Protein AF-A0A316Z3W1-F1 (afdb_monomer_lite)

Structure (mmCIF, N/CA/C/O backbone):
data_AF-A0A316Z3W1-F1
#
_entry.id   AF-A0A316Z3W1-F1
#
loop_
_atom_site.group_PDB
_atom_site.id
_atom_site.type_symbol
_atom_site.label_atom_id
_atom_site.label_alt_id
_atom_site.label_comp_id
_atom_site.label_asym_id
_atom_site.label_entity_id
_atom_site.label_seq_id
_atom_site.pdbx_PDB_ins_code
_atom_site.Cartn_x
_atom_site.Cartn_y
_atom_site.Cartn_z
_atom_site.occupancy
_atom_site.B_iso_or_equiv
_atom_site.auth_seq_id
_atom_site.auth_comp_id
_atom_site.auth_asym_id
_atom_site.auth_atom_id
_atom_site.pdbx_PDB_model_num
ATOM 1 N N . ASP A 1 1 ? 14.347 -5.925 -13.078 1.00 52.03 1 ASP A N 1
ATOM 2 C CA . ASP A 1 1 ? 13.464 -5.375 -14.115 1.00 52.03 1 ASP A CA 1
ATOM 3 C C . ASP A 1 1 ? 12.486 -6.466 -14.534 1.00 52.03 1 ASP A C 1
ATOM 5 O O . ASP A 1 1 ? 12.918 -7.608 -14.671 1.00 52.03 1 ASP A O 1
ATOM 9 N N . ILE A 1 2 ? 11.193 -6.148 -14.625 1.00 59.00 2 ILE A N 1
ATOM 10 C CA . ILE A 1 2 ? 10.138 -7.061 -15.102 1.00 59.00 2 ILE A CA 1
ATOM 11 C C . ILE A 1 2 ? 9.946 -6.941 -16.635 1.00 59.00 2 ILE A C 1
ATOM 13 O O . ILE A 1 2 ? 9.267 -7.773 -17.237 1.00 59.00 2 ILE A O 1
ATOM 17 N N . GLY A 1 3 ? 10.624 -5.993 -17.298 1.00 64.69 3 GLY A N 1
ATOM 18 C CA . GLY A 1 3 ? 10.548 -5.793 -18.749 1.00 64.69 3 GLY A CA 1
ATOM 19 C C . GLY A 1 3 ? 9.144 -5.374 -19.204 1.00 64.69 3 GLY A C 1
ATOM 20 O O . GLY A 1 3 ? 8.376 -4.835 -18.414 1.00 64.69 3 GLY A O 1
ATOM 21 N N . ASP A 1 4 ? 8.774 -5.672 -20.454 1.00 66.00 4 ASP A N 1
ATOM 22 C CA . ASP A 1 4 ? 7.427 -5.416 -21.014 1.00 66.00 4 ASP A CA 1
ATOM 23 C C . ASP A 1 4 ? 6.372 -6.457 -20.578 1.00 66.00 4 ASP A C 1
ATOM 25 O O . ASP A 1 4 ? 5.360 -6.679 -21.252 1.00 66.00 4 ASP A O 1
ATOM 29 N N . MET A 1 5 ? 6.607 -7.167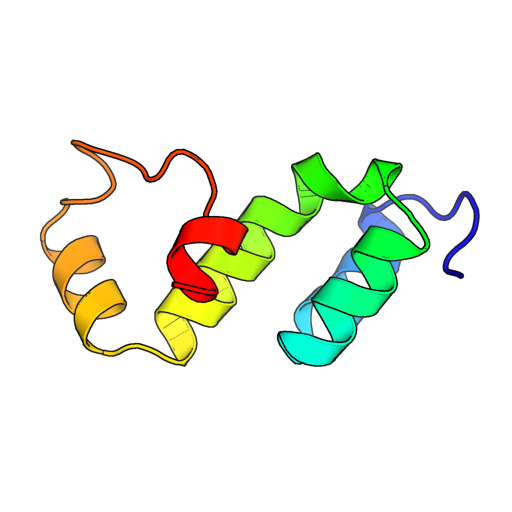 -19.471 1.00 71.94 5 MET A N 1
ATOM 30 C CA . MET A 1 5 ? 5.681 -8.195 -19.013 1.00 71.94 5 MET A CA 1
ATOM 31 C C . MET A 1 5 ? 4.342 -7.550 -18.619 1.00 71.94 5 MET A C 1
ATOM 33 O O . MET A 1 5 ? 4.304 -6.677 -17.751 1.00 71.94 5 MET A O 1
ATOM 37 N N . PRO A 1 6 ? 3.211 -8.009 -19.186 1.00 72.19 6 PRO A N 1
ATOM 38 C CA . PRO A 1 6 ? 1.910 -7.466 -18.832 1.00 72.19 6 PRO A CA 1
ATOM 39 C C . PRO A 1 6 ? 1.648 -7.615 -17.333 1.00 72.19 6 PRO A C 1
ATOM 41 O O . PRO A 1 6 ? 1.831 -8.703 -16.782 1.00 72.19 6 PRO A O 1
ATOM 44 N N . TYR A 1 7 ? 1.115 -6.565 -16.698 1.00 72.06 7 TYR A N 1
ATOM 45 C CA . TYR A 1 7 ? 0.780 -6.556 -15.266 1.00 72.06 7 TYR A CA 1
ATOM 46 C C . TYR A 1 7 ? 0.019 -7.811 -14.820 1.00 72.06 7 TYR A C 1
ATOM 48 O O . TYR A 1 7 ? 0.278 -8.352 -13.757 1.00 72.06 7 TYR A O 1
ATOM 56 N N . ARG A 1 8 ? -0.874 -8.336 -15.665 1.00 73.94 8 ARG A N 1
ATOM 57 C CA . ARG A 1 8 ? -1.652 -9.556 -15.392 1.00 73.94 8 ARG A CA 1
ATOM 58 C C . ARG A 1 8 ? -0.787 -10.784 -15.079 1.00 73.94 8 ARG A C 1
ATOM 60 O O . ARG A 1 8 ? -1.206 -11.623 -14.293 1.00 73.94 8 ARG A O 1
ATOM 67 N N . ILE A 1 9 ? 0.393 -10.880 -15.687 1.00 79.62 9 ILE A N 1
ATOM 68 C CA . ILE A 1 9 ? 1.352 -11.971 -15.478 1.00 79.62 9 ILE A CA 1
ATOM 69 C C . ILE A 1 9 ? 2.228 -11.693 -14.252 1.00 79.62 9 ILE A C 1
ATOM 71 O O . ILE A 1 9 ? 2.508 -12.605 -13.479 1.00 79.62 9 ILE A O 1
ATOM 75 N N . ALA A 1 10 ? 2.607 -10.431 -14.038 1.00 78.62 10 ALA A N 1
ATOM 76 C CA . ALA A 1 10 ? 3.397 -10.016 -12.881 1.00 78.62 10 ALA A CA 1
ATOM 77 C C . ALA A 1 10 ? 2.585 -9.999 -11.571 1.00 78.62 10 ALA A C 1
ATOM 79 O O . ALA A 1 10 ? 3.140 -10.235 -10.503 1.00 78.62 10 ALA A O 1
ATOM 80 N N . LYS A 1 11 ? 1.269 -9.764 -11.641 1.00 81.25 11 LYS A N 1
ATOM 81 C CA . LYS A 1 11 ? 0.354 -9.585 -10.505 1.00 81.25 11 LYS A CA 1
ATOM 82 C C . LYS A 1 11 ? 0.519 -10.611 -9.378 1.00 81.25 11 LYS A C 1
ATOM 84 O O . LYS A 1 11 ? 0.714 -10.160 -8.257 1.00 81.25 11 LYS A O 1
ATOM 89 N N . PRO A 1 12 ? 0.496 -11.938 -9.607 1.00 83.19 12 PRO A N 1
ATOM 90 C CA . PRO A 1 12 ? 0.654 -12.903 -8.515 1.00 83.19 12 PRO A CA 1
ATOM 91 C C . PRO A 1 12 ? 2.003 -12.773 -7.794 1.00 83.19 12 PRO A C 1
ATOM 93 O O . PRO A 1 12 ? 2.084 -12.976 -6.586 1.00 83.19 12 PRO A O 1
ATOM 96 N N . VAL A 1 13 ? 3.060 -12.394 -8.519 1.00 82.50 13 VAL A N 1
ATOM 97 C CA . VAL A 1 13 ? 4.373 -12.127 -7.923 1.00 82.50 13 VAL A CA 1
ATOM 98 C C . VAL A 1 13 ? 4.328 -10.821 -7.132 1.00 82.50 13 VAL A C 1
ATOM 100 O O . VAL A 1 13 ? 4.742 -10.804 -5.975 1.00 82.50 13 VAL A O 1
ATOM 103 N N . LEU A 1 14 ? 3.762 -9.755 -7.706 1.00 82.75 14 LEU A N 1
ATOM 104 C CA . LEU A 1 14 ? 3.631 -8.450 -7.051 1.00 82.75 14 LEU A CA 1
ATOM 105 C C . LEU A 1 14 ? 2.760 -8.508 -5.785 1.00 82.75 14 LEU A C 1
ATOM 107 O O . LEU A 1 14 ? 3.066 -7.837 -4.807 1.00 82.75 14 LEU A O 1
ATOM 111 N N . GLU A 1 15 ? 1.716 -9.340 -5.767 1.00 85.25 15 GLU A N 1
ATOM 112 C CA . GLU A 1 15 ? 0.866 -9.586 -4.592 1.00 85.25 15 GLU A CA 1
ATOM 113 C C . GLU A 1 15 ? 1.611 -10.291 -3.453 1.00 85.25 15 GLU A C 1
ATOM 115 O O . GLU A 1 15 ? 1.235 -10.144 -2.292 1.00 85.25 15 GLU A O 1
ATOM 120 N N . SER A 1 16 ? 2.669 -11.041 -3.772 1.00 83.81 16 SER A N 1
ATOM 121 C CA . SER A 1 16 ? 3.531 -11.694 -2.782 1.00 83.81 16 SER A CA 1
ATOM 122 C C . SER A 1 16 ? 4.696 -10.816 -2.310 1.00 83.81 16 SER A C 1
ATOM 124 O O . SER A 1 16 ? 5.415 -11.187 -1.380 1.00 83.81 16 SER A O 1
ATOM 126 N N . CYS A 1 17 ? 4.916 -9.661 -2.947 1.00 85.50 17 CYS A N 1
ATOM 127 C CA . CYS A 1 17 ? 6.005 -8.763 -2.593 1.00 85.50 17 CYS A CA 1
ATOM 128 C C . CYS A 1 17 ? 5.722 -8.015 -1.287 1.00 85.50 17 CYS A C 1
ATOM 130 O O . CYS A 1 17 ? 4.627 -7.509 -1.052 1.00 85.50 17 CYS A O 1
ATOM 132 N N . ARG A 1 18 ? 6.767 -7.864 -0.466 1.00 87.88 18 ARG A N 1
ATOM 133 C CA . ARG A 1 18 ? 6.764 -6.890 0.633 1.00 87.88 18 ARG A CA 1
ATOM 134 C C . ARG A 1 18 ? 6.794 -5.471 0.068 1.00 87.88 18 ARG A C 1
ATOM 136 O O . ARG A 1 18 ? 7.318 -5.260 -1.026 1.00 87.88 18 ARG A O 1
ATOM 143 N N . ALA A 1 19 ? 6.320 -4.500 0.848 1.00 89.31 19 ALA A N 1
ATOM 144 C CA . ALA A 1 19 ? 6.290 -3.086 0.467 1.00 89.31 19 ALA A CA 1
ATOM 145 C C . ALA A 1 19 ? 7.635 -2.586 -0.095 1.00 89.31 19 ALA A C 1
ATOM 147 O O . ALA A 1 19 ? 7.678 -1.995 -1.168 1.00 89.31 19 ALA A O 1
ATOM 148 N N . GLU A 1 20 ? 8.745 -2.912 0.570 1.00 88.56 20 GLU A N 1
ATOM 149 C CA . GLU A 1 20 ? 10.110 -2.550 0.152 1.00 88.56 20 GLU A CA 1
ATOM 150 C C . GLU A 1 20 ? 10.456 -3.079 -1.250 1.00 88.56 20 GLU A C 1
ATOM 152 O O . GLU A 1 20 ? 11.047 -2.380 -2.068 1.00 88.56 20 GLU A O 1
ATOM 157 N N . GLN A 1 21 ? 10.061 -4.320 -1.543 1.00 87.88 21 GLN A N 1
ATOM 158 C CA . GLN A 1 21 ? 10.310 -4.962 -2.835 1.00 87.88 21 GLN A CA 1
ATOM 159 C C . GLN A 1 21 ? 9.427 -4.353 -3.925 1.00 87.88 21 GLN A C 1
ATOM 161 O O . GLN A 1 21 ? 9.875 -4.191 -5.058 1.00 87.88 21 GLN A O 1
ATOM 166 N N . LEU A 1 22 ? 8.192 -3.985 -3.575 1.00 88.56 22 LEU A N 1
ATOM 167 C CA . LEU A 1 22 ? 7.263 -3.333 -4.487 1.00 88.56 22 LEU A CA 1
ATOM 168 C C . LEU A 1 22 ? 7.754 -1.930 -4.882 1.00 88.56 22 LEU A C 1
ATOM 170 O O . LEU A 1 22 ? 7.677 -1.590 -6.058 1.00 88.56 22 LEU A O 1
ATOM 174 N N . VAL A 1 23 ? 8.354 -1.163 -3.957 1.00 88.00 23 VAL A N 1
ATOM 175 C CA . VAL A 1 23 ? 8.993 0.135 -4.274 1.00 88.00 23 VAL A CA 1
ATOM 176 C C . VAL A 1 23 ? 10.077 -0.027 -5.337 1.00 88.00 23 VAL A C 1
ATOM 178 O O . VAL A 1 23 ? 10.058 0.679 -6.343 1.00 88.00 23 VAL A O 1
ATOM 181 N N . VAL A 1 24 ? 10.996 -0.976 -5.141 1.00 86.94 24 VAL A N 1
ATOM 182 C CA . VAL A 1 24 ? 12.109 -1.213 -6.076 1.00 86.94 24 VAL A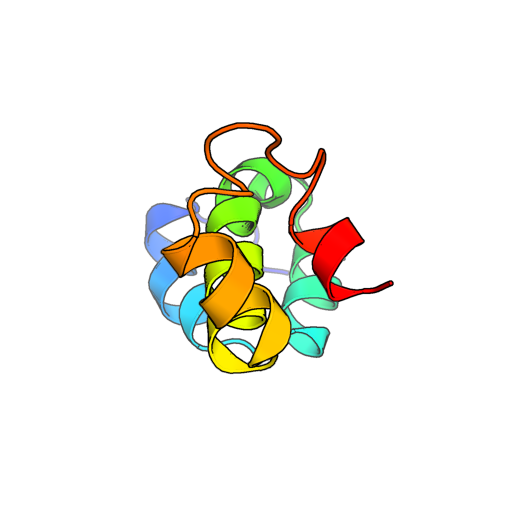 CA 1
ATOM 183 C C . VAL A 1 24 ? 11.593 -1.637 -7.455 1.00 86.94 24 VAL A C 1
ATOM 185 O O . VAL A 1 24 ? 12.134 -1.231 -8.483 1.00 86.94 24 VAL A O 1
ATOM 188 N N . LEU A 1 25 ? 10.530 -2.444 -7.496 1.00 82.25 25 LEU A N 1
ATOM 189 C CA . LEU A 1 25 ? 9.911 -2.878 -8.748 1.00 82.25 25 LEU A CA 1
ATOM 190 C C . LEU A 1 25 ? 9.217 -1.730 -9.484 1.00 82.25 25 LEU A C 1
ATOM 192 O O . LEU A 1 25 ? 9.337 -1.635 -10.701 1.00 82.25 25 LEU A O 1
ATOM 196 N N . GLU A 1 26 ? 8.536 -0.840 -8.769 1.00 83.94 26 GLU A N 1
ATOM 197 C CA . GLU A 1 26 ? 7.911 0.345 -9.364 1.00 83.94 26 GLU A CA 1
ATOM 198 C C . GLU A 1 26 ? 8.934 1.340 -9.918 1.00 83.94 26 GLU A C 1
ATOM 200 O O . GLU A 1 26 ? 8.690 1.952 -10.956 1.00 83.94 26 GLU A O 1
ATOM 205 N N . GLU A 1 27 ? 10.082 1.495 -9.255 1.00 83.50 27 GLU A N 1
ATOM 206 C CA . GLU A 1 27 ? 11.189 2.320 -9.754 1.00 83.50 27 GLU A CA 1
ATOM 207 C C . GLU A 1 2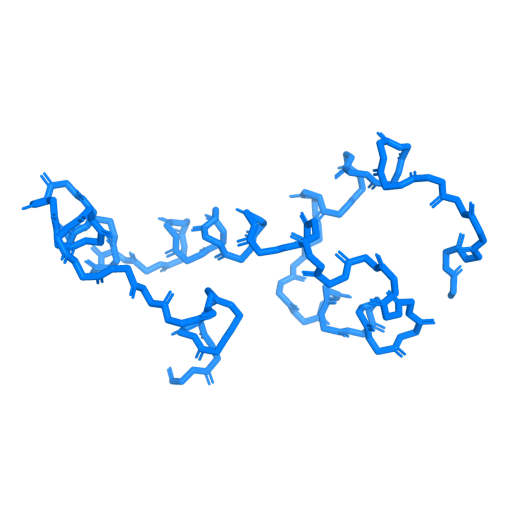7 ? 11.805 1.736 -11.030 1.00 83.50 27 GLU A C 1
ATOM 209 O O . GLU A 1 27 ? 12.138 2.480 -11.953 1.00 83.50 27 GLU A O 1
ATOM 214 N N . ALA A 1 28 ? 11.918 0.408 -11.108 1.00 81.19 28 ALA A N 1
ATOM 215 C CA . ALA A 1 28 ? 12.425 -0.286 -12.288 1.00 81.19 28 ALA A CA 1
ATOM 216 C C . ALA A 1 28 ? 11.402 -0.360 -13.437 1.00 81.19 28 ALA A C 1
ATOM 218 O O . ALA A 1 28 ? 11.792 -0.442 -14.599 1.00 81.19 28 ALA A O 1
ATOM 219 N N . SER A 1 29 ? 10.101 -0.347 -13.134 1.00 79.25 29 SER A N 1
ATOM 220 C CA . SER A 1 29 ? 9.026 -0.569 -14.106 1.00 79.25 29 SER A CA 1
ATOM 221 C C . SER A 1 29 ? 7.849 0.403 -13.875 1.00 79.25 29 SER A C 1
ATOM 223 O O . SER A 1 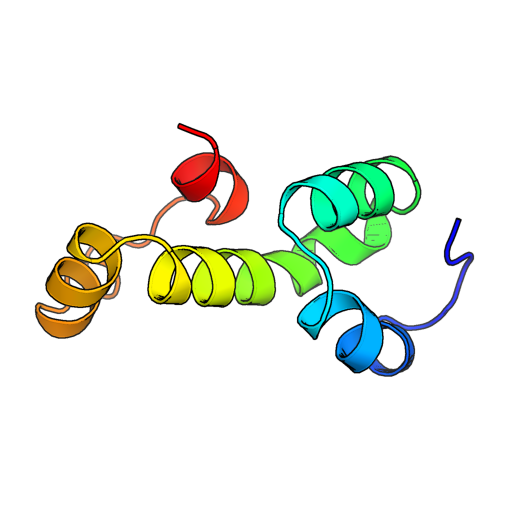29 ? 6.785 -0.002 -13.397 1.00 79.25 29 SER A O 1
ATOM 225 N N . PRO A 1 30 ? 7.988 1.693 -14.258 1.00 77.62 30 PRO A N 1
ATOM 226 C CA . PRO A 1 30 ? 6.995 2.739 -13.966 1.00 77.62 30 PRO A CA 1
ATOM 227 C C . PRO A 1 30 ? 5.614 2.501 -14.588 1.00 77.62 30 PRO A C 1
ATOM 229 O O . PRO A 1 30 ? 4.607 3.007 -14.102 1.00 77.62 30 PRO A O 1
ATO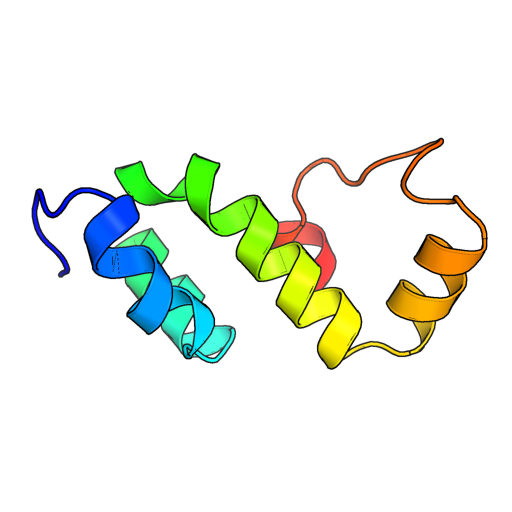M 232 N N . HIS A 1 31 ? 5.538 1.710 -15.659 1.00 76.50 31 HIS A N 1
ATOM 233 C CA . HIS A 1 31 ? 4.279 1.364 -16.321 1.00 76.50 31 HIS A CA 1
ATOM 234 C C . HIS A 1 31 ? 3.351 0.495 -15.447 1.00 76.50 31 HIS A C 1
ATOM 236 O O . HIS A 1 31 ? 2.180 0.330 -15.778 1.00 76.50 31 HIS A O 1
ATOM 242 N N . LEU A 1 32 ? 3.846 -0.050 -14.328 1.00 72.50 32 LEU A N 1
ATOM 243 C CA . LEU A 1 32 ? 3.050 -0.828 -13.375 1.00 72.50 32 LEU A CA 1
ATOM 244 C C . LEU A 1 32 ? 2.346 0.047 -12.321 1.00 72.50 32 LEU A C 1
ATOM 246 O O . LEU A 1 32 ? 1.441 -0.453 -11.657 1.00 72.50 32 LEU A O 1
ATOM 250 N N . LEU A 1 33 ? 2.695 1.338 -12.205 1.00 70.81 33 LEU A N 1
ATOM 251 C CA . LEU A 1 33 ? 2.252 2.243 -11.129 1.00 70.81 33 LEU A CA 1
ATOM 252 C C . LEU A 1 33 ? 0.727 2.350 -10.971 1.00 70.81 33 LEU A C 1
ATOM 254 O O . LEU A 1 33 ? 0.222 2.353 -9.852 1.00 70.81 33 LEU A O 1
ATOM 258 N N . GLU A 1 34 ? -0.034 2.424 -12.068 1.00 71.81 34 GLU A N 1
ATOM 259 C CA . GLU A 1 34 ? -1.505 2.481 -11.974 1.00 71.81 34 GLU A CA 1
ATOM 260 C C . GLU A 1 34 ? -2.104 1.177 -11.440 1.00 71.81 34 GLU A C 1
ATOM 262 O O . GLU A 1 34 ? -3.150 1.174 -10.796 1.00 71.81 34 GLU A O 1
ATOM 267 N N . SER A 1 35 ? -1.440 0.055 -11.707 1.00 72.06 35 SER A N 1
ATOM 268 C CA . SER A 1 35 ? -1.938 -1.269 -11.351 1.00 72.06 35 SER A CA 1
ATOM 269 C C . SER A 1 35 ? -1.459 -1.722 -9.966 1.00 72.06 35 SER A C 1
ATOM 271 O O . SER A 1 35 ? -2.027 -2.641 -9.380 1.00 72.06 35 SER A O 1
ATOM 273 N N . THR A 1 36 ? -0.435 -1.087 -9.399 1.00 82.06 36 THR A N 1
ATOM 274 C CA . THR A 1 36 ? 0.087 -1.403 -8.062 1.00 82.06 36 THR A CA 1
ATOM 275 C C . THR A 1 36 ? -0.642 -0.665 -6.937 1.00 82.06 36 THR A C 1
ATOM 277 O O . THR A 1 36 ? -0.543 -1.086 -5.787 1.00 82.06 36 THR A O 1
ATOM 280 N N . GLU A 1 37 ? -1.452 0.361 -7.226 1.00 88.94 37 GLU A N 1
ATOM 281 C CA . GLU A 1 37 ? -2.265 1.075 -6.222 1.00 88.94 37 GLU A CA 1
ATOM 282 C C . GLU A 1 37 ? -3.183 0.136 -5.415 1.00 88.94 37 GLU A C 1
ATOM 284 O O . GLU A 1 37 ? -3.309 0.278 -4.196 1.00 88.94 37 GLU A O 1
ATOM 289 N N . GLU A 1 38 ? -3.770 -0.887 -6.050 1.00 89.38 38 GLU A N 1
ATOM 290 C CA . GLU A 1 38 ? -4.567 -1.886 -5.324 1.00 89.38 38 GLU A CA 1
ATOM 291 C C . GLU A 1 38 ? -3.718 -2.749 -4.378 1.00 89.38 38 GLU A C 1
ATOM 293 O O . GLU A 1 38 ? -4.206 -3.186 -3.333 1.00 89.38 38 GLU A O 1
ATOM 298 N N . LEU A 1 39 ? -2.449 -2.986 -4.725 1.00 91.31 39 LEU A N 1
ATOM 299 C CA . LEU A 1 39 ? -1.519 -3.777 -3.920 1.00 91.31 39 LEU A CA 1
ATOM 300 C C . LEU A 1 39 ? -1.126 -3.002 -2.668 1.00 91.31 39 LEU A C 1
ATOM 302 O O . LEU A 1 39 ? -1.154 -3.553 -1.572 1.00 91.31 39 LEU A O 1
ATOM 306 N N . TRP A 1 40 ? -0.871 -1.701 -2.810 1.00 93.06 40 TRP A N 1
ATOM 307 C CA . TRP A 1 40 ? -0.622 -0.811 -1.681 1.00 93.06 40 TRP A CA 1
ATOM 308 C C . TRP A 1 40 ? -1.807 -0.738 -0.718 1.00 93.06 40 TRP A C 1
ATOM 310 O O . TRP A 1 40 ? -1.604 -0.776 0.494 1.00 93.06 40 TRP A O 1
ATOM 320 N N . ARG A 1 41 ? -3.050 -0.718 -1.222 1.00 92.56 41 ARG A N 1
ATOM 321 C CA . ARG A 1 41 ? -4.241 -0.814 -0.360 1.00 92.56 41 ARG A CA 1
ATOM 322 C C . ARG A 1 41 ? -4.282 -2.134 0.406 1.00 92.56 41 ARG A C 1
ATOM 324 O O . ARG A 1 41 ? -4.538 -2.128 1.608 1.00 92.56 41 ARG A O 1
ATOM 331 N N . LYS A 1 42 ? -4.025 -3.263 -0.265 1.00 92.06 42 LYS A N 1
ATOM 332 C CA . LYS A 1 42 ? -3.987 -4.590 0.377 1.00 92.06 42 LYS A CA 1
ATOM 333 C C . LYS A 1 42 ? -2.915 -4.657 1.464 1.00 92.06 42 LYS A C 1
ATOM 335 O O . LYS A 1 42 ? -3.213 -5.121 2.560 1.00 92.06 42 LYS A O 1
ATOM 340 N N . LEU A 1 43 ? -1.715 -4.148 1.184 1.00 93.19 43 LEU A N 1
ATOM 341 C CA . LEU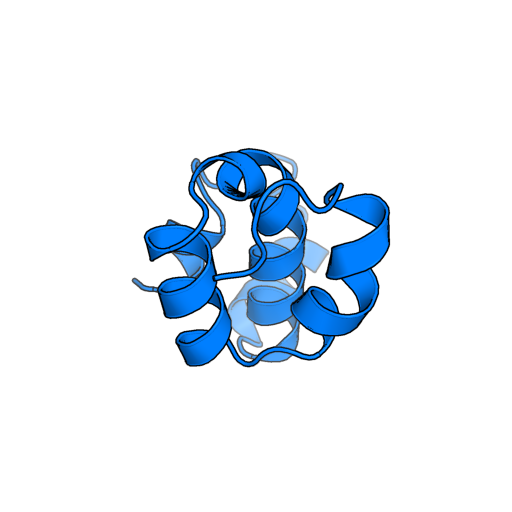 A 1 43 ? -0.627 -4.049 2.159 1.00 93.19 43 LEU A CA 1
ATOM 342 C C . LEU A 1 43 ? -1.029 -3.161 3.343 1.00 93.19 43 LEU A C 1
ATOM 344 O O . LEU A 1 43 ? -0.905 -3.580 4.487 1.00 93.19 43 LEU A O 1
ATOM 348 N N . ALA A 1 44 ? -1.612 -1.984 3.095 1.00 93.81 44 ALA A N 1
ATOM 349 C CA . ALA A 1 44 ? -2.057 -1.083 4.160 1.00 93.81 44 ALA A CA 1
ATOM 350 C C . ALA A 1 44 ? -3.107 -1.738 5.070 1.00 93.81 44 ALA A C 1
ATOM 352 O O . ALA A 1 44 ? -3.047 -1.620 6.294 1.00 93.81 44 ALA A O 1
ATOM 353 N N . LEU A 1 45 ? -4.053 -2.468 4.475 1.00 93.25 45 LEU A N 1
ATOM 354 C CA . LEU A 1 45 ? -5.052 -3.239 5.209 1.00 93.25 45 LEU A CA 1
ATOM 355 C C . LEU A 1 45 ? -4.437 -4.425 5.958 1.00 93.25 45 LEU A C 1
ATOM 357 O O . LEU A 1 45 ? -4.951 -4.785 7.014 1.00 93.25 45 LEU A O 1
ATOM 361 N N . ALA A 1 46 ? -3.367 -5.044 5.464 1.00 92.31 46 ALA A N 1
ATOM 362 C CA . ALA A 1 46 ? -2.680 -6.126 6.165 1.00 92.31 46 ALA A CA 1
ATOM 363 C C . ALA A 1 46 ? -1.882 -5.602 7.372 1.00 92.31 46 ALA A C 1
ATOM 365 O O . ALA A 1 46 ? -2.034 -6.113 8.487 1.00 92.31 46 ALA A O 1
ATOM 366 N N . ASP A 1 47 ? -1.127 -4.523 7.180 1.00 93.75 47 ASP A N 1
ATOM 367 C CA . ASP A 1 47 ? -0.111 -4.074 8.134 1.00 93.75 47 ASP A CA 1
ATOM 368 C C . ASP A 1 47 ? -0.658 -3.104 9.188 1.00 93.75 47 ASP A C 1
ATOM 370 O O . ASP A 1 47 ? -0.229 -3.128 10.343 1.00 93.75 47 ASP A O 1
ATOM 374 N N . PHE A 1 48 ? -1.673 -2.299 8.852 1.00 94.12 48 PHE A N 1
ATOM 375 C CA . PHE A 1 48 ? -2.173 -1.247 9.738 1.00 94.12 48 PHE A CA 1
ATOM 376 C C . PHE A 1 48 ? -3.605 -1.506 10.219 1.00 94.12 48 PHE A C 1
ATOM 378 O O . PHE A 1 48 ? -4.598 -1.364 9.501 1.00 94.12 48 PHE A O 1
ATOM 385 N N . ALA A 1 49 ? -3.744 -1.808 11.513 1.00 94.31 49 ALA A N 1
ATOM 386 C CA . ALA A 1 49 ? -5.053 -1.990 12.147 1.00 94.31 49 ALA A CA 1
ATOM 387 C C . ALA A 1 49 ? -5.914 -0.709 12.151 1.00 94.31 49 ALA A C 1
ATOM 389 O O . ALA A 1 49 ? -7.141 -0.785 12.205 1.00 94.31 49 ALA A O 1
ATOM 390 N N . THR A 1 50 ? -5.296 0.475 12.116 1.00 93.94 50 THR A N 1
ATOM 391 C CA . THR A 1 50 ? -5.984 1.766 11.935 1.00 93.94 50 THR A CA 1
ATOM 392 C C . THR A 1 50 ? -6.654 1.839 10.571 1.00 93.94 50 THR A C 1
ATOM 394 O O . THR A 1 50 ? -7.859 2.066 10.518 1.00 93.94 50 THR A O 1
ATOM 397 N N . VAL A 1 51 ? -5.918 1.525 9.502 1.00 94.38 51 VAL A N 1
ATOM 398 C CA . VAL A 1 51 ? -6.433 1.503 8.126 1.00 94.38 51 VAL A CA 1
ATOM 399 C C . VAL A 1 51 ? -7.608 0.535 8.006 1.00 94.38 51 VAL A C 1
ATOM 401 O O . VAL A 1 51 ? -8.654 0.909 7.486 1.00 94.38 51 VAL A O 1
ATOM 404 N N . ARG A 1 52 ? -7.518 -0.675 8.578 1.00 95.00 52 ARG A N 1
ATOM 405 C CA . ARG A 1 52 ? -8.661 -1.613 8.588 1.00 95.00 52 ARG A CA 1
ATOM 406 C C . ARG A 1 52 ? -9.909 -1.049 9.262 1.00 95.00 52 ARG A C 1
ATOM 408 O O . ARG A 1 52 ? -11.014 -1.271 8.778 1.00 95.00 52 ARG A O 1
ATOM 415 N N . ARG A 1 53 ? -9.749 -0.350 10.390 1.00 95.75 53 ARG A N 1
ATOM 416 C CA . ARG A 1 53 ? -10.880 0.258 11.109 1.00 95.75 53 ARG A CA 1
ATOM 417 C C . ARG A 1 53 ? -11.499 1.405 10.316 1.00 95.75 53 ARG A C 1
ATOM 419 O O . ARG A 1 53 ? -12.718 1.507 10.268 1.00 95.75 53 ARG A O 1
ATOM 426 N N . GLU A 1 54 ? -10.674 2.243 9.699 1.00 94.44 54 GLU A N 1
ATOM 427 C CA . GLU A 1 54 ? -11.126 3.357 8.860 1.00 94.44 54 GLU A CA 1
ATOM 428 C C . GLU A 1 54 ? -11.846 2.869 7.598 1.00 94.44 54 GLU A C 1
ATOM 430 O O . GLU A 1 54 ? -12.900 3.400 7.249 1.00 94.44 54 GLU A O 1
ATOM 435 N N . GLU A 1 55 ? -11.337 1.812 6.965 1.00 93.62 55 GLU A N 1
ATOM 436 C CA . GLU A 1 55 ? -11.988 1.133 5.843 1.00 93.62 55 GLU A CA 1
ATOM 437 C C . GLU A 1 55 ? -13.354 0.571 6.258 1.00 93.62 55 GLU A C 1
ATOM 439 O O . GLU A 1 55 ? -14.359 0.880 5.628 1.00 93.62 55 GLU A O 1
ATOM 444 N N . ALA A 1 56 ? -13.426 -0.163 7.374 1.00 93.94 56 ALA A N 1
ATOM 445 C CA . ALA A 1 56 ? -14.689 -0.697 7.894 1.00 93.94 56 ALA A CA 1
ATOM 446 C C . ALA A 1 56 ? -15.700 0.400 8.284 1.00 93.94 56 ALA A C 1
ATOM 448 O O . ALA A 1 56 ? -16.907 0.169 8.264 1.00 93.94 56 ALA A O 1
ATOM 449 N N . ALA A 1 57 ? -15.220 1.597 8.629 1.00 95.88 57 ALA A N 1
ATOM 450 C CA . ALA A 1 57 ? -16.046 2.770 8.901 1.00 95.88 57 ALA A CA 1
ATOM 451 C C . ALA A 1 57 ? -16.428 3.562 7.629 1.00 95.88 57 ALA A C 1
ATOM 453 O O . ALA A 1 57 ? -17.089 4.600 7.732 1.00 95.88 57 ALA A O 1
ATOM 454 N N . GLY A 1 58 ? -16.011 3.111 6.440 1.00 94.44 58 GLY A N 1
ATOM 455 C CA . GLY A 1 58 ? -16.293 3.761 5.157 1.00 94.44 58 GLY A CA 1
ATOM 456 C C . GLY A 1 58 ? -15.547 5.083 4.953 1.00 94.44 58 GLY A C 1
ATOM 457 O O . GLY A 1 58 ? -15.979 5.927 4.164 1.00 94.44 58 GLY A O 1
ATOM 458 N N . VAL A 1 59 ? -14.440 5.315 5.668 1.00 94.44 59 VAL A N 1
ATOM 459 C CA . VAL A 1 59 ? -13.659 6.562 5.561 1.00 94.44 59 VAL A CA 1
ATOM 460 C C . VAL A 1 59 ? -13.101 6.718 4.150 1.00 94.44 59 VAL A C 1
ATOM 462 O O . VAL A 1 59 ? -13.255 7.781 3.549 1.00 94.44 59 VAL A O 1
ATOM 465 N N . TYR A 1 60 ? -12.512 5.656 3.599 1.00 92.19 60 TYR A N 1
ATOM 466 C CA . TYR A 1 60 ? -11.888 5.688 2.275 1.00 92.19 60 TYR A CA 1
ATOM 467 C C . TYR A 1 60 ? -12.896 5.669 1.120 1.00 92.19 60 TYR A C 1
ATOM 469 O O . TYR A 1 60 ? -12.550 6.084 0.020 1.00 92.19 60 TYR A O 1
ATOM 477 N N . GLU A 1 61 ? -14.152 5.284 1.359 1.00 90.00 61 GLU A N 1
ATOM 478 C CA . GLU A 1 61 ? -15.236 5.462 0.382 1.00 90.00 61 GLU A CA 1
ATOM 479 C C . GLU A 1 61 ? -15.625 6.939 0.249 1.00 90.00 61 GLU A C 1
ATOM 481 O O . GLU A 1 61 ? -15.836 7.448 -0.850 1.00 90.00 61 GLU A O 1
ATOM 486 N N . ARG A 1 62 ? -15.690 7.654 1.380 1.00 92.00 62 ARG A N 1
ATOM 487 C CA . ARG A 1 62 ? -16.043 9.083 1.417 1.00 92.00 62 ARG A CA 1
ATOM 488 C C . ARG A 1 62 ? -14.879 9.979 1.015 1.00 92.00 62 ARG A C 1
ATOM 490 O O . ARG A 1 62 ? -15.083 11.038 0.425 1.00 92.00 62 ARG A O 1
ATOM 497 N N . LYS A 1 63 ? -13.665 9.590 1.396 1.00 92.62 63 LYS A N 1
ATOM 498 C CA . LYS A 1 63 ? -12.438 10.354 1.183 1.00 92.62 63 LYS A CA 1
ATOM 499 C C . LYS A 1 63 ? -11.282 9.396 0.877 1.00 92.62 63 LYS A C 1
ATOM 501 O O . LYS A 1 63 ? -10.461 9.133 1.759 1.00 92.62 63 LYS A O 1
ATOM 506 N N . PRO A 1 64 ? -11.207 8.870 -0.357 1.00 88.88 64 PRO A N 1
ATOM 507 C CA . PRO A 1 64 ? -10.114 7.993 -0.743 1.00 88.88 64 PRO A CA 1
ATOM 508 C C . PRO A 1 64 ? -8.777 8.747 -0.695 1.00 88.88 64 PRO A C 1
ATOM 510 O O . PRO A 1 64 ? -8.727 9.949 -0.996 1.00 88.88 64 PRO A O 1
ATOM 513 N N . PRO A 1 65 ? -7.677 8.070 -0.322 1.00 90.81 65 PRO A N 1
ATOM 514 C CA . PRO A 1 65 ? -6.354 8.660 -0.426 1.00 90.81 65 PRO A CA 1
ATOM 515 C C . PRO A 1 65 ? -6.026 8.948 -1.895 1.00 90.81 65 PRO A C 1
ATOM 517 O O . PRO A 1 65 ? -6.469 8.253 -2.805 1.00 90.81 65 PRO A O 1
ATOM 520 N N . ARG A 1 66 ? -5.208 9.979 -2.132 1.00 88.88 66 ARG A N 1
ATOM 521 C CA . ARG A 1 66 ? -4.731 10.315 -3.486 1.00 88.88 66 ARG A CA 1
ATOM 522 C C . ARG A 1 66 ? -3.797 9.254 -4.077 1.00 88.88 66 ARG A C 1
ATOM 524 O O . ARG A 1 66 ? -3.620 9.225 -5.285 1.00 88.88 66 ARG A O 1
ATOM 531 N N . SER A 1 67 ? -3.146 8.475 -3.218 1.00 90.38 67 SER A N 1
ATOM 532 C CA . SER A 1 67 ? -2.330 7.317 -3.575 1.00 90.38 67 SER A CA 1
ATOM 533 C C . SER A 1 67 ? -2.178 6.447 -2.335 1.00 90.38 67 SER A C 1
ATOM 535 O O . SER A 1 67 ? -1.774 6.944 -1.277 1.00 90.38 67 SER A O 1
ATOM 537 N N . TRP A 1 68 ? -2.492 5.163 -2.463 1.00 92.19 68 TRP A N 1
ATOM 538 C CA . TRP A 1 68 ? -2.299 4.184 -1.400 1.00 92.19 68 TRP A CA 1
ATOM 539 C C . TRP A 1 68 ? -0.826 3.966 -1.092 1.00 92.19 68 TRP A C 1
ATOM 541 O O . TRP A 1 68 ? -0.482 3.800 0.074 1.00 92.19 68 TRP A O 1
ATOM 551 N N . ARG A 1 69 ? 0.054 4.070 -2.097 1.00 90.75 69 ARG A N 1
ATOM 552 C CA . ARG A 1 69 ? 1.506 4.057 -1.882 1.00 90.75 69 ARG A CA 1
ATOM 553 C C . ARG A 1 69 ? 1.931 5.170 -0.936 1.00 90.75 69 ARG A C 1
ATOM 555 O O . ARG A 1 69 ? 2.601 4.921 0.059 1.00 90.75 69 ARG A O 1
ATOM 562 N N . LYS A 1 70 ? 1.530 6.410 -1.234 1.00 89.81 70 LYS A N 1
ATOM 563 C CA . LYS A 1 70 ? 1.871 7.555 -0.376 1.00 89.81 70 LYS A CA 1
ATOM 564 C C . LYS A 1 70 ? 1.251 7.413 1.006 1.00 89.81 70 LYS A C 1
ATOM 566 O O . LYS A 1 70 ? 1.913 7.725 1.976 1.00 89.81 70 LYS A O 1
ATOM 571 N N . HIS A 1 71 ? 0.012 6.933 1.091 1.00 91.56 71 HIS A N 1
ATOM 572 C CA . HIS A 1 71 ? -0.659 6.705 2.372 1.00 91.56 71 HIS A CA 1
ATOM 573 C C . HIS A 1 71 ? 0.039 5.638 3.227 1.00 91.56 71 HIS A C 1
ATOM 575 O O . HIS A 1 71 ? 0.080 5.774 4.440 1.00 91.56 71 HIS A O 1
ATOM 581 N N . TYR A 1 72 ? 0.604 4.602 2.602 1.00 92.00 72 TYR A N 1
ATOM 582 C CA . TYR A 1 72 ? 1.331 3.530 3.284 1.00 92.00 72 TYR A CA 1
ATOM 583 C C . TYR A 1 72 ? 2.722 3.969 3.775 1.00 92.00 72 TYR A C 1
ATOM 585 O O . TYR A 1 72 ? 3.180 3.506 4.813 1.00 92.00 72 TYR A O 1
ATOM 593 N N . LEU A 1 73 ? 3.414 4.826 3.016 1.00 88.62 73 LEU A N 1
ATOM 594 C CA . LEU A 1 73 ? 4.798 5.241 3.294 1.00 88.62 73 LEU A CA 1
ATOM 595 C C . LEU A 1 73 ? 4.924 6.467 4.225 1.00 88.62 73 LEU A C 1
ATOM 597 O O . LEU A 1 73 ? 6.048 6.908 4.470 1.00 88.62 73 LEU A O 1
ATOM 601 N N . VAL A 1 74 ? 3.804 7.048 4.674 1.00 79.69 74 VAL A N 1
ATOM 602 C CA . VAL A 1 74 ? 3.745 8.238 5.552 1.00 79.69 74 VAL A CA 1
ATOM 603 C C . VAL A 1 74 ? 3.799 7.860 7.027 1.00 79.69 74 VAL A C 1
ATOM 605 O O . VAL A 1 74 ? 3.176 6.846 7.407 1.00 79.69 74 VAL A O 1
#

Sequence (74 aa):
DIGDMPYRIAKPVLESCRAEQLVVLEEASPHLLESTEELWRKLALADFATVRREEAAGVYERKPPRSWRKHYLV

Foldseek 3Di:
DCPPDPCVVCVVVLLVDDLVRVVVVCVVPVVCQVVCQVSLLVNCCVPPPVSVVCVVVCVCVVPNDPGSNVVNVD

pLDDT: mean 85.45, std 9.31, range [52.03, 95.88]

InterPro domains:
  IPR001810 F-box domain [PS50181] (1-43)
  IPR010684 RNA polymerase II transcription factor SIII, subunit A [PF06881] (1-72)
  IPR051870 Elongin-A domain-containing protein [PTHR15141] (1-73)

Secondary structure (DSSP, 8-state):
--TT--HHHHHHHHHHS-HHHHHHHHHH-GGGHHHHHHHHHHHHHHH-HHHHHHHHTTHHHHS--S-HHHHH--

Radius of gyration: 12.88 Å; chains: 1; bounding box: 30×23×33 Å

Organism: NCBI:txid58919